Protein AF-H6PVG6-F1 (afdb_monomer_lite)

Structure (mmCIF, N/CA/C/O backbone):
data_AF-H6PVG6-F1
#
_entry.id   AF-H6PVG6-F1
#
loop_
_atom_site.group_PDB
_atom_site.id
_atom_site.type_symbol
_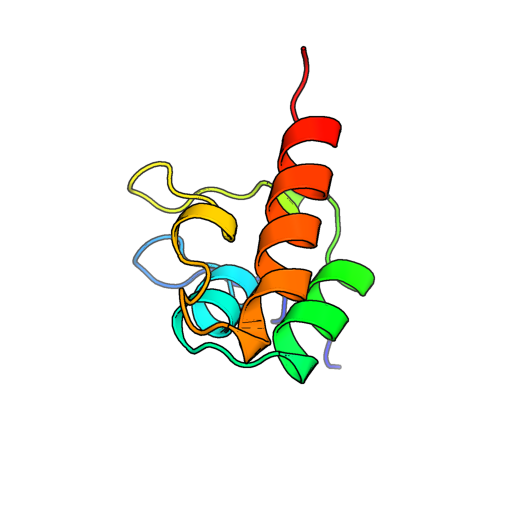atom_site.label_atom_id
_atom_site.label_alt_id
_atom_site.label_comp_id
_atom_site.label_asym_id
_atom_site.label_entity_id
_atom_site.label_seq_id
_atom_site.pdbx_PDB_ins_code
_atom_site.Cartn_x
_atom_site.Cartn_y
_atom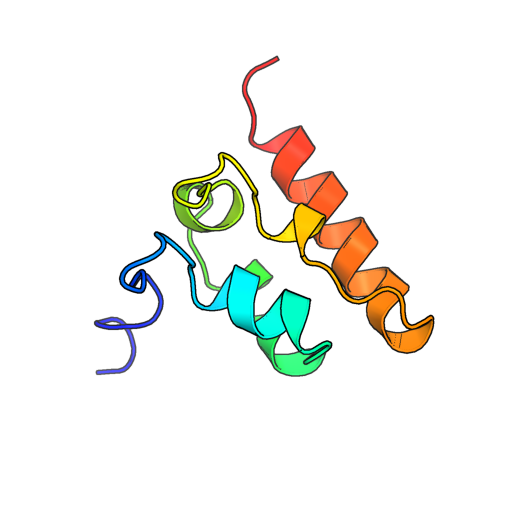_site.Cartn_z
_atom_site.occupancy
_atom_site.B_iso_or_equiv
_atom_site.auth_seq_id
_atom_site.auth_comp_id
_atom_site.auth_asym_id
_atom_site.auth_atom_id
_atom_site.pdbx_PDB_model_num
ATOM 1 N N . MET A 1 1 ? -15.767 -14.728 -7.589 1.00 41.88 1 MET A N 1
ATOM 2 C CA . MET A 1 1 ? -14.860 -15.282 -6.561 1.00 41.88 1 MET A CA 1
ATOM 3 C C . MET A 1 1 ? -13.471 -14.633 -6.669 1.00 41.88 1 MET A C 1
ATOM 5 O O . MET A 1 1 ? -12.498 -15.332 -6.895 1.00 41.88 1 MET A O 1
ATOM 9 N N . PHE A 1 2 ? -13.370 -13.301 -6.558 1.00 50.75 2 PHE A N 1
ATOM 10 C CA . PHE A 1 2 ? -12.078 -12.581 -6.487 1.00 50.75 2 PHE A CA 1
ATOM 11 C C . PHE A 1 2 ? -11.822 -11.981 -5.089 1.00 50.75 2 PHE A C 1
ATOM 13 O O . PHE A 1 2 ? -10.708 -11.562 -4.801 1.00 50.75 2 PHE A O 1
ATOM 20 N N . GLU A 1 3 ? -12.832 -11.973 -4.211 1.00 52.19 3 GLU A N 1
ATOM 21 C CA . GLU A 1 3 ? -12.748 -11.379 -2.869 1.00 52.19 3 GLU A CA 1
ATOM 22 C C . GLU A 1 3 ? -11.891 -12.189 -1.886 1.00 52.19 3 GLU A C 1
ATOM 24 O O . GLU A 1 3 ? -11.303 -11.607 -0.981 1.00 52.19 3 GLU A O 1
ATOM 29 N N . GLU A 1 4 ? -11.752 -13.508 -2.068 1.00 54.72 4 GLU A N 1
ATOM 30 C CA . GLU A 1 4 ? -11.139 -14.371 -1.044 1.00 54.72 4 GLU A CA 1
ATOM 31 C C . GLU A 1 4 ? -9.623 -14.181 -0.852 1.00 54.72 4 GLU A C 1
ATOM 33 O O . GLU A 1 4 ? -9.064 -14.762 0.073 1.00 54.72 4 GLU A O 1
ATOM 38 N N . ASN A 1 5 ? -8.933 -13.373 -1.671 1.00 73.25 5 ASN A N 1
ATOM 39 C CA . ASN A 1 5 ? -7.466 -13.312 -1.613 1.00 73.25 5 ASN A CA 1
ATOM 40 C C . ASN A 1 5 ? -6.840 -11.907 -1.640 1.00 73.25 5 ASN A C 1
ATOM 42 O O . ASN A 1 5 ? -5.629 -11.792 -1.457 1.00 73.25 5 ASN A O 1
ATOM 46 N N . ILE A 1 6 ? -7.609 -10.826 -1.834 1.00 79.62 6 ILE A N 1
ATOM 47 C CA . ILE A 1 6 ? -7.007 -9.477 -1.908 1.00 79.62 6 ILE A CA 1
ATOM 48 C C . ILE A 1 6 ? -6.504 -8.963 -0.550 1.00 79.62 6 ILE A C 1
ATOM 50 O O . ILE A 1 6 ? -5.605 -8.127 -0.497 1.00 79.62 6 ILE A O 1
ATOM 54 N N . ASN A 1 7 ? -7.053 -9.512 0.539 1.00 85.44 7 ASN A N 1
ATOM 55 C CA . ASN A 1 7 ? -6.680 -9.183 1.915 1.00 85.44 7 ASN A CA 1
ATOM 56 C C . ASN A 1 7 ? -5.594 -10.115 2.481 1.00 85.44 7 ASN A C 1
ATOM 58 O O . ASN A 1 7 ? -5.291 -10.055 3.671 1.00 85.44 7 ASN A O 1
ATOM 62 N N . SER A 1 8 ? -5.045 -11.019 1.664 1.00 88.19 8 SER A N 1
ATOM 63 C CA . SER A 1 8 ? -4.008 -11.936 2.124 1.00 88.19 8 SER A CA 1
ATOM 64 C C . SER A 1 8 ? -2.717 -11.195 2.470 1.00 88.19 8 SER A C 1
ATOM 66 O O . SER A 1 8 ? -2.378 -10.157 1.891 1.00 88.19 8 SER A O 1
ATOM 68 N N . ILE A 1 9 ? -1.996 -11.770 3.429 1.00 93.25 9 ILE A N 1
ATOM 69 C CA . ILE A 1 9 ? -0.642 -11.366 3.784 1.00 93.25 9 ILE A CA 1
ATOM 70 C C . ILE A 1 9 ? 0.322 -12.506 3.484 1.00 93.25 9 ILE A C 1
ATOM 72 O O . ILE A 1 9 ? -0.016 -13.683 3.639 1.00 93.25 9 ILE A O 1
ATOM 76 N N . ASP A 1 10 ? 1.528 -12.162 3.048 1.00 93.88 10 ASP A N 1
ATOM 77 C CA . ASP A 1 10 ? 2.597 -13.142 2.899 1.00 93.88 10 ASP A CA 1
ATOM 78 C C . ASP A 1 10 ? 3.250 -13.488 4.254 1.00 93.88 10 ASP A C 1
ATOM 80 O O . ASP A 1 10 ? 2.869 -12.999 5.319 1.00 93.88 10 ASP A O 1
ATOM 84 N N . LYS A 1 11 ? 4.280 -14.342 4.229 1.00 96.81 11 LYS A N 1
ATOM 85 C CA . LYS A 1 11 ? 5.009 -14.769 5.439 1.00 96.81 11 LYS A CA 1
ATOM 86 C C . LYS A 1 11 ? 5.726 -13.636 6.192 1.00 96.81 11 LYS A C 1
ATOM 88 O O . LYS A 1 11 ? 6.191 -13.855 7.308 1.00 96.81 11 LYS A O 1
ATOM 93 N N . PHE A 1 12 ? 5.874 -12.466 5.576 1.00 96.75 12 PHE A N 1
ATOM 94 C CA . PHE A 1 12 ? 6.467 -11.272 6.173 1.00 96.75 12 PHE A CA 1
ATOM 95 C C . PHE A 1 12 ? 5.404 -10.289 6.679 1.00 96.75 12 PHE A C 1
ATOM 97 O O . PHE A 1 12 ? 5.757 -9.215 7.158 1.00 96.75 12 PHE A O 1
ATOM 104 N N . GLY A 1 13 ? 4.120 -10.647 6.585 1.00 96.75 13 GLY A N 1
ATOM 105 C CA . GLY A 1 13 ? 3.015 -9.752 6.903 1.00 96.75 13 GLY A CA 1
ATOM 106 C C . GLY A 1 13 ? 2.736 -8.736 5.796 1.00 96.75 13 GLY A C 1
ATOM 107 O O . GLY A 1 13 ? 1.979 -7.797 6.022 1.00 96.75 13 GLY A O 1
ATOM 108 N N . MET A 1 14 ? 3.331 -8.883 4.604 1.00 97.25 14 MET A N 1
ATOM 109 C CA . MET A 1 14 ? 3.112 -7.921 3.529 1.00 97.25 14 MET A CA 1
ATOM 110 C C . MET A 1 14 ? 1.766 -8.157 2.850 1.00 97.25 14 MET A C 1
ATOM 112 O O . MET A 1 14 ? 1.483 -9.263 2.389 1.00 97.25 14 MET A O 1
ATOM 116 N N . THR A 1 15 ? 0.972 -7.096 2.727 1.00 96.38 15 THR A N 1
ATOM 117 C CA . THR A 1 15 ? -0.271 -7.095 1.946 1.00 96.38 15 THR A CA 1
ATOM 118 C C . THR A 1 15 ? 0.020 -6.950 0.449 1.00 96.38 15 THR A C 1
ATOM 120 O O . THR A 1 15 ? 1.086 -6.471 0.042 1.00 96.38 15 THR A O 1
ATOM 123 N N . LEU A 1 16 ? -0.956 -7.275 -0.404 1.00 95.00 16 LEU A N 1
ATOM 124 C CA . LEU A 1 16 ? -0.848 -7.018 -1.846 1.00 95.00 16 LEU A CA 1
ATOM 125 C C . LEU A 1 16 ? -0.621 -5.534 -2.173 1.00 95.00 16 LEU A C 1
ATOM 127 O O . LEU A 1 16 ? 0.112 -5.224 -3.113 1.00 95.00 16 LEU A O 1
ATOM 131 N N . LEU A 1 17 ? -1.190 -4.616 -1.383 1.00 97.12 17 LEU A N 1
ATOM 132 C CA . LEU A 1 17 ? -0.971 -3.180 -1.552 1.00 97.12 17 LEU A CA 1
ATOM 133 C C . LEU A 1 17 ? 0.488 -2.795 -1.283 1.00 97.12 17 LEU A C 1
ATOM 135 O O . LEU A 1 17 ? 1.065 -2.044 -2.065 1.00 97.12 17 LEU A O 1
ATOM 139 N N . MET A 1 18 ? 1.124 -3.346 -0.244 1.00 97.94 18 MET A N 1
ATOM 140 C CA . MET A 1 18 ? 2.553 -3.112 0.006 1.00 97.94 18 MET A CA 1
ATOM 141 C C . MET A 1 18 ? 3.417 -3.630 -1.145 1.00 97.94 18 MET A C 1
ATOM 143 O O . MET A 1 18 ? 4.358 -2.958 -1.565 1.00 97.94 18 MET A O 1
ATOM 147 N N . LEU A 1 19 ? 3.095 -4.812 -1.679 1.00 96.94 19 LEU A N 1
ATOM 148 C CA . LEU A 1 19 ? 3.823 -5.403 -2.802 1.00 96.94 19 LEU A CA 1
ATOM 149 C C . LEU A 1 19 ? 3.670 -4.572 -4.084 1.00 96.94 19 LEU A C 1
ATOM 151 O O . LEU A 1 19 ? 4.669 -4.329 -4.760 1.00 96.94 19 LEU A O 1
ATOM 155 N N . ALA A 1 20 ? 2.460 -4.104 -4.402 1.00 96.75 20 ALA A N 1
ATOM 156 C CA . ALA A 1 20 ? 2.205 -3.235 -5.552 1.00 96.75 20 ALA A CA 1
ATOM 157 C C . ALA A 1 20 ? 2.947 -1.895 -5.424 1.00 96.75 20 ALA A C 1
ATOM 159 O O . ALA A 1 20 ? 3.627 -1.478 -6.365 1.00 96.75 20 ALA A O 1
ATOM 160 N N . SER A 1 21 ? 2.904 -1.283 -4.235 1.00 97.88 21 SER A N 1
ATOM 161 C CA . SER A 1 21 ? 3.608 -0.033 -3.934 1.00 97.88 21 SER A CA 1
ATOM 162 C C . SER A 1 21 ? 5.123 -0.167 -4.040 1.00 97.88 21 SER A C 1
ATOM 164 O O . SER A 1 21 ? 5.760 0.678 -4.660 1.00 97.88 21 SER A O 1
ATOM 166 N N . LYS A 1 22 ? 5.690 -1.273 -3.542 1.00 98.06 22 LYS A N 1
ATOM 167 C CA . LYS A 1 22 ? 7.123 -1.599 -3.655 1.00 98.06 22 LYS A CA 1
ATOM 168 C C . LYS A 1 22 ? 7.600 -1.792 -5.091 1.00 98.06 22 LYS A C 1
ATOM 170 O O . LYS A 1 22 ? 8.789 -1.668 -5.368 1.00 98.06 22 LYS A O 1
ATOM 175 N N . LYS A 1 23 ? 6.700 -2.203 -5.983 1.00 97.25 23 LYS A N 1
ATOM 176 C CA . LYS A 1 23 ? 6.997 -2.489 -7.391 1.00 97.25 23 LYS A CA 1
ATOM 177 C C . LYS A 1 23 ? 6.662 -1.324 -8.323 1.00 97.25 23 LYS A C 1
ATOM 179 O O . LYS A 1 23 ? 6.841 -1.481 -9.527 1.00 97.25 23 LYS A O 1
ATOM 184 N N . GLY A 1 24 ? 6.140 -0.216 -7.797 1.00 97.69 24 GLY A N 1
ATOM 185 C CA . GLY A 1 24 ? 5.761 0.946 -8.598 1.00 97.69 24 GLY A CA 1
ATOM 186 C C . GLY A 1 24 ? 4.567 0.702 -9.528 1.00 97.69 24 GLY A C 1
ATOM 187 O O . GLY A 1 24 ? 4.427 1.380 -10.545 1.00 97.69 24 GLY A O 1
ATOM 188 N N . ILE A 1 25 ? 3.694 -0.272 -9.232 1.00 97.81 25 ILE A N 1
ATOM 189 C CA . ILE A 1 25 ? 2.582 -0.643 -10.125 1.00 97.81 25 ILE A CA 1
ATOM 190 C C . ILE A 1 25 ? 1.385 0.291 -9.892 1.00 97.81 25 ILE A C 1
ATOM 192 O O . ILE A 1 25 ? 0.437 -0.052 -9.189 1.00 97.81 25 ILE A O 1
ATOM 196 N N . ILE A 1 26 ? 1.425 1.473 -10.517 1.00 98.06 26 ILE A N 1
ATOM 197 C CA . ILE A 1 26 ? 0.469 2.580 -10.309 1.00 98.06 26 ILE A CA 1
ATOM 198 C C . ILE A 1 26 ? -0.993 2.126 -10.389 1.00 98.06 26 ILE A C 1
ATOM 200 O O . ILE A 1 26 ? -1.761 2.349 -9.456 1.00 98.06 26 ILE A O 1
ATOM 204 N N . ALA A 1 27 ? -1.380 1.475 -11.492 1.00 97.38 27 ALA A N 1
ATOM 205 C CA . ALA A 1 27 ? -2.775 1.111 -11.742 1.00 97.38 27 ALA A CA 1
ATOM 206 C C . ALA A 1 27 ? -3.337 0.177 -10.656 1.00 97.38 27 ALA A C 1
ATOM 208 O O . ALA A 1 27 ? -4.422 0.422 -10.134 1.00 97.38 27 ALA A O 1
ATOM 209 N N . VAL A 1 28 ? -2.560 -0.840 -10.273 1.00 95.69 28 VAL A N 1
ATOM 210 C CA . VAL A 1 28 ? -2.951 -1.820 -9.251 1.00 95.69 28 VAL A CA 1
ATOM 211 C C . VAL A 1 28 ? -2.993 -1.176 -7.867 1.00 95.69 28 VAL A C 1
ATOM 213 O O . VAL A 1 28 ? -3.944 -1.397 -7.123 1.00 95.69 28 VAL A O 1
ATOM 216 N N . SER A 1 29 ? -2.014 -0.336 -7.520 1.00 97.56 29 SER A N 1
ATOM 217 C CA . SER A 1 29 ? -2.024 0.375 -6.239 1.00 97.56 29 SER A CA 1
ATOM 218 C C . SER A 1 29 ? -3.241 1.294 -6.103 1.00 97.56 29 SER A C 1
ATOM 220 O O . SER A 1 29 ? -3.894 1.277 -5.064 1.00 97.56 29 SER A O 1
ATOM 222 N N . LEU A 1 30 ? -3.597 2.052 -7.146 1.00 97.62 30 LEU A N 1
ATOM 223 C CA . LEU A 1 30 ? -4.788 2.911 -7.133 1.00 97.62 30 LEU A CA 1
ATOM 224 C C . LEU A 1 30 ? -6.090 2.112 -7.036 1.00 97.62 30 LEU A C 1
ATOM 226 O O . LEU A 1 30 ? -7.025 2.544 -6.361 1.00 97.62 30 LEU A O 1
ATOM 230 N N . GLU A 1 31 ? -6.171 0.967 -7.710 1.00 95.56 31 GLU A N 1
ATOM 231 C CA . GLU A 1 31 ? -7.321 0.068 -7.617 1.00 95.56 31 GLU A CA 1
ATOM 232 C C . GLU A 1 31 ? -7.461 -0.499 -6.198 1.00 95.56 31 GLU A C 1
ATOM 234 O O . GLU A 1 31 ? -8.529 -0.404 -5.593 1.00 95.56 31 GLU A O 1
ATOM 239 N N . PHE A 1 32 ? -6.367 -0.979 -5.606 1.00 95.69 32 PHE A N 1
ATOM 240 C CA . PHE A 1 32 ? -6.358 -1.479 -4.234 1.00 95.69 32 PHE A CA 1
ATOM 241 C C . PHE A 1 32 ? -6.690 -0.405 -3.201 1.00 95.69 32 PHE A C 1
ATOM 243 O O . PHE A 1 32 ? -7.466 -0.685 -2.296 1.00 95.69 32 PHE A O 1
ATOM 250 N N . ILE A 1 33 ? -6.205 0.831 -3.346 1.00 95.81 33 ILE A N 1
ATOM 251 C CA . ILE A 1 33 ? -6.565 1.930 -2.431 1.00 95.81 33 ILE A CA 1
ATOM 252 C C . ILE A 1 33 ? -8.082 2.197 -2.422 1.00 95.81 33 ILE A C 1
ATOM 254 O O . ILE A 1 33 ? -8.621 2.634 -1.406 1.00 95.81 33 ILE A O 1
ATOM 258 N N . LYS A 1 34 ? -8.780 1.944 -3.537 1.00 94.12 34 LYS A N 1
ATOM 259 C CA . LYS A 1 34 ? -10.236 2.132 -3.650 1.00 94.12 34 LYS A CA 1
ATOM 260 C C . LYS A 1 34 ? -11.039 0.938 -3.136 1.00 94.12 34 LYS A C 1
ATOM 262 O O . LYS A 1 34 ? -12.130 1.141 -2.614 1.00 94.12 34 LYS A O 1
ATOM 267 N N . LEU A 1 35 ? -10.542 -0.279 -3.356 1.00 93.00 35 LEU A N 1
ATOM 268 C CA . LEU A 1 35 ? -11.273 -1.517 -3.073 1.00 93.00 35 LEU A CA 1
ATOM 269 C C . LEU A 1 35 ? -11.016 -2.073 -1.672 1.00 93.00 35 LEU A C 1
ATOM 271 O O . LEU A 1 35 ? -11.897 -2.718 -1.108 1.00 93.00 35 LEU A O 1
ATOM 275 N N . LEU A 1 36 ? -9.814 -1.876 -1.130 1.00 92.94 36 LEU A N 1
ATOM 276 C CA . LEU A 1 36 ? -9.443 -2.447 0.157 1.00 92.94 36 LEU A CA 1
ATOM 277 C C . LEU A 1 36 ? -10.147 -1.717 1.308 1.00 92.94 36 LEU A C 1
ATOM 279 O O . LEU A 1 36 ? -10.284 -0.490 1.276 1.00 92.94 36 LEU A O 1
ATOM 283 N N . PRO A 1 37 ? -10.553 -2.450 2.356 1.00 92.81 37 PRO A N 1
ATOM 284 C CA . PRO A 1 37 ? -11.106 -1.829 3.547 1.00 92.81 37 PRO A CA 1
ATOM 285 C C . PRO A 1 37 ? -10.010 -1.048 4.303 1.00 92.81 37 PRO A C 1
ATOM 287 O O . PRO A 1 37 ? -8.820 -1.359 4.153 1.00 92.81 37 PRO A O 1
ATOM 290 N N . PRO A 1 38 ? -10.375 -0.039 5.120 1.00 94.19 38 PRO A N 1
ATOM 291 C CA . PRO A 1 38 ? -9.419 0.823 5.819 1.00 94.19 38 PRO A CA 1
ATOM 292 C C . PRO A 1 38 ? -8.332 0.069 6.590 1.00 94.19 38 PRO A C 1
ATOM 294 O O . PRO A 1 38 ? -7.166 0.456 6.536 1.00 94.19 38 PRO A O 1
ATOM 297 N N . GLU A 1 39 ? -8.685 -1.043 7.233 1.00 94.12 39 GLU A N 1
ATOM 298 C CA . GLU A 1 39 ? -7.782 -1.877 8.030 1.00 94.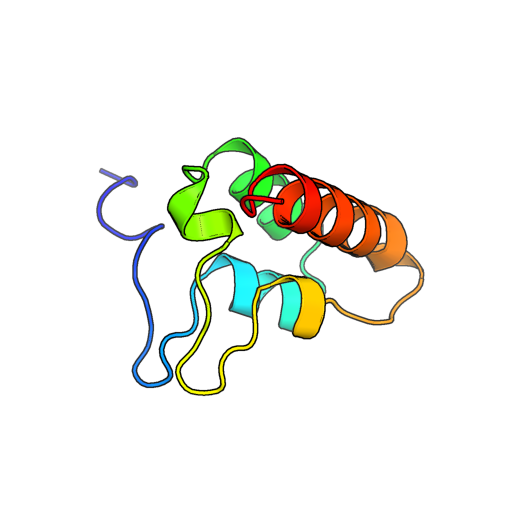12 39 GLU A CA 1
ATOM 299 C C . GLU A 1 39 ? -6.634 -2.446 7.189 1.00 94.12 39 GLU A C 1
ATOM 301 O O . GLU A 1 39 ? -5.516 -2.588 7.678 1.00 94.12 39 GLU A O 1
ATOM 306 N N . MET A 1 40 ? -6.878 -2.725 5.907 1.00 95.12 40 MET A N 1
ATOM 307 C CA . MET A 1 40 ? -5.852 -3.217 4.987 1.00 95.12 40 MET A CA 1
ATOM 308 C C . MET A 1 40 ? -4.983 -2.089 4.425 1.00 95.12 40 MET A C 1
ATOM 310 O O . MET A 1 40 ? -3.827 -2.332 4.075 1.00 95.12 40 MET A O 1
ATOM 314 N N . ILE A 1 41 ? -5.501 -0.856 4.375 1.00 96.44 41 ILE A N 1
ATOM 315 C CA . ILE A 1 41 ? -4.722 0.333 4.006 1.00 96.44 41 ILE A CA 1
ATOM 316 C C . ILE A 1 41 ? -3.716 0.680 5.108 1.00 96.44 41 ILE A C 1
ATOM 318 O O . ILE A 1 41 ? -2.576 1.009 4.786 1.00 96.44 41 ILE A O 1
ATOM 322 N N . ILE A 1 42 ? -4.103 0.576 6.386 1.00 97.25 42 ILE A N 1
ATOM 323 C CA . ILE A 1 42 ? -3.223 0.838 7.546 1.00 97.25 42 ILE A CA 1
ATOM 324 C C . ILE A 1 42 ? -2.521 -0.408 8.097 1.00 97.25 42 ILE A C 1
ATOM 326 O O . ILE A 1 42 ? -1.821 -0.325 9.104 1.00 97.25 42 ILE A O 1
ATOM 330 N N . SER A 1 43 ? -2.711 -1.568 7.468 1.00 96.12 43 SER A N 1
ATOM 331 C CA . SER A 1 43 ? -2.030 -2.793 7.880 1.00 96.12 43 SER A CA 1
ATOM 332 C C . SER A 1 43 ? -0.516 -2.586 7.822 1.00 96.12 43 SER A C 1
ATOM 334 O O . SER A 1 43 ? 0.002 -1.999 6.866 1.00 96.12 43 SER A O 1
ATOM 336 N N . ALA A 1 44 ? 0.177 -3.056 8.856 1.00 97.31 44 ALA A N 1
ATOM 337 C CA . ALA A 1 44 ? 1.624 -3.015 8.959 1.00 97.31 44 ALA A CA 1
ATOM 338 C C . ALA A 1 44 ? 2.196 -4.432 8.840 1.00 97.31 44 ALA A C 1
ATOM 340 O O . ALA A 1 44 ? 1.612 -5.389 9.352 1.00 97.31 44 ALA A O 1
ATOM 341 N N . ASP A 1 45 ? 3.336 -4.554 8.164 1.00 97.94 45 ASP A N 1
ATOM 342 C CA . ASP A 1 45 ? 4.074 -5.810 8.059 1.00 97.94 45 ASP A CA 1
ATOM 343 C C . ASP A 1 45 ? 4.737 -6.190 9.399 1.00 97.94 45 ASP A C 1
ATOM 345 O O . ASP A 1 45 ? 4.648 -5.475 10.403 1.00 97.94 45 ASP A O 1
ATOM 349 N N . ASN A 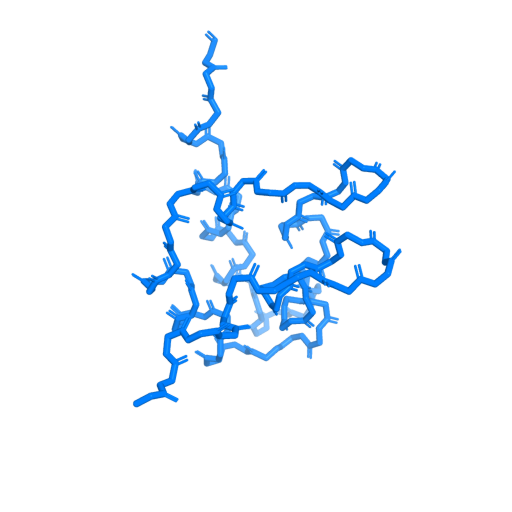1 46 ? 5.475 -7.302 9.417 1.00 98.25 46 ASN A N 1
ATOM 350 C CA . ASN A 1 46 ? 6.176 -7.768 10.619 1.00 98.25 46 ASN A CA 1
ATOM 351 C C . ASN A 1 46 ? 7.261 -6.795 11.132 1.00 98.25 46 ASN A C 1
ATOM 353 O O . ASN A 1 46 ? 7.768 -6.983 12.237 1.00 98.25 46 ASN A O 1
ATOM 357 N N . ASN A 1 47 ? 7.631 -5.776 10.351 1.00 97.94 47 ASN A N 1
ATOM 358 C CA . ASN A 1 47 ? 8.578 -4.727 10.726 1.00 97.94 47 ASN A CA 1
ATOM 359 C C . ASN A 1 47 ? 7.880 -3.423 11.149 1.00 97.94 47 ASN A C 1
ATOM 361 O O . ASN A 1 47 ? 8.560 -2.437 11.429 1.00 97.94 47 ASN A O 1
ATOM 365 N N . GLY A 1 48 ? 6.545 -3.388 11.173 1.00 97.25 48 GLY A N 1
ATOM 366 C CA . GLY A 1 48 ? 5.774 -2.176 11.441 1.00 97.25 48 GLY A CA 1
ATOM 367 C C . GLY A 1 48 ? 5.665 -1.230 10.239 1.00 97.25 48 GLY A C 1
ATOM 368 O O . GLY A 1 48 ? 5.248 -0.085 10.404 1.00 97.25 48 GLY A O 1
ATOM 369 N N . ASN A 1 49 ? 6.032 -1.670 9.032 1.00 97.88 49 ASN A N 1
ATOM 370 C CA . ASN A 1 49 ? 5.955 -0.858 7.824 1.00 97.88 49 ASN A CA 1
ATOM 371 C C . ASN A 1 49 ? 4.590 -0.990 7.159 1.00 97.88 49 ASN A C 1
ATOM 373 O O . ASN A 1 49 ? 4.111 -2.088 6.886 1.00 97.88 49 ASN A O 1
ATOM 377 N N . MET A 1 50 ? 4.005 0.152 6.825 1.00 97.69 50 MET A N 1
ATOM 378 C CA . MET A 1 50 ? 2.773 0.251 6.053 1.00 97.69 50 MET A CA 1
ATOM 379 C C . MET A 1 50 ? 3.074 0.428 4.553 1.00 97.69 50 MET A C 1
ATOM 381 O O . MET A 1 50 ? 4.218 0.636 4.147 1.00 97.69 50 MET A O 1
ATOM 385 N N . ALA A 1 51 ? 2.046 0.395 3.698 1.00 97.75 51 ALA A N 1
ATOM 386 C CA . ALA A 1 51 ? 2.229 0.528 2.247 1.00 97.75 51 ALA A CA 1
ATOM 387 C C . ALA A 1 51 ? 2.971 1.806 1.796 1.00 97.75 51 ALA A C 1
ATOM 389 O O . ALA A 1 51 ? 3.756 1.722 0.851 1.00 97.75 51 ALA A O 1
ATOM 390 N N . ALA A 1 52 ? 2.791 2.958 2.463 1.00 97.44 52 ALA A N 1
ATOM 391 C CA . ALA A 1 52 ? 3.547 4.169 2.133 1.00 97.44 52 ALA A CA 1
ATOM 392 C C . ALA A 1 52 ? 5.058 4.022 2.379 1.00 97.44 52 ALA A C 1
ATOM 394 O O . ALA A 1 52 ? 5.840 4.589 1.620 1.00 97.44 52 ALA A O 1
ATOM 395 N N . SER A 1 53 ? 5.484 3.229 3.373 1.00 97.31 53 SER A N 1
ATOM 396 C CA . SER A 1 53 ? 6.908 2.971 3.660 1.00 97.31 53 SER A CA 1
ATOM 397 C C . SER A 1 53 ? 7.621 2.252 2.513 1.00 97.31 53 SER A C 1
ATOM 399 O O . SER A 1 53 ? 8.839 2.343 2.383 1.00 97.31 53 SER A O 1
ATOM 401 N N . TYR A 1 54 ? 6.865 1.532 1.682 1.00 97.19 54 TYR A N 1
ATOM 402 C CA . TYR A 1 54 ? 7.374 0.812 0.519 1.00 97.19 54 TYR A CA 1
ATOM 403 C C . TYR A 1 54 ? 7.125 1.530 -0.805 1.00 97.19 54 TYR A C 1
ATOM 405 O O . TYR A 1 54 ? 7.542 1.008 -1.834 1.00 97.19 54 TYR A O 1
ATOM 413 N N . ALA A 1 55 ? 6.432 2.671 -0.812 1.00 95.94 55 ALA A N 1
ATOM 414 C CA . ALA A 1 55 ? 6.046 3.340 -2.045 1.00 95.94 55 ALA A CA 1
ATOM 415 C C . ALA A 1 55 ? 7.267 3.673 -2.909 1.00 95.94 55 ALA A C 1
ATOM 417 O O . ALA A 1 55 ? 8.234 4.272 -2.433 1.00 95.94 55 ALA A O 1
ATOM 418 N N . ASP A 1 56 ? 7.192 3.289 -4.184 1.00 96.31 56 ASP A N 1
ATOM 419 C CA . ASP A 1 56 ? 8.241 3.563 -5.154 1.00 96.31 56 ASP A CA 1
ATOM 420 C C . ASP A 1 56 ? 8.585 5.066 -5.185 1.00 96.31 56 ASP A C 1
ATOM 422 O O . ASP A 1 56 ? 7.737 5.956 -5.027 1.00 96.31 56 ASP A O 1
ATOM 426 N N . THR A 1 57 ? 9.874 5.350 -5.335 1.00 95.56 57 THR A N 1
ATOM 427 C CA . THR A 1 57 ? 10.411 6.710 -5.348 1.00 95.56 57 THR A CA 1
ATOM 428 C C . THR A 1 57 ? 10.421 7.338 -6.737 1.00 95.56 57 THR A C 1
ATOM 430 O O . THR A 1 57 ? 10.687 8.537 -6.835 1.00 95.56 57 THR A O 1
ATOM 433 N N . ASP A 1 58 ? 10.122 6.575 -7.795 1.00 96.69 58 ASP A N 1
ATOM 434 C CA . ASP A 1 58 ? 9.968 7.102 -9.149 1.00 96.69 58 ASP A CA 1
A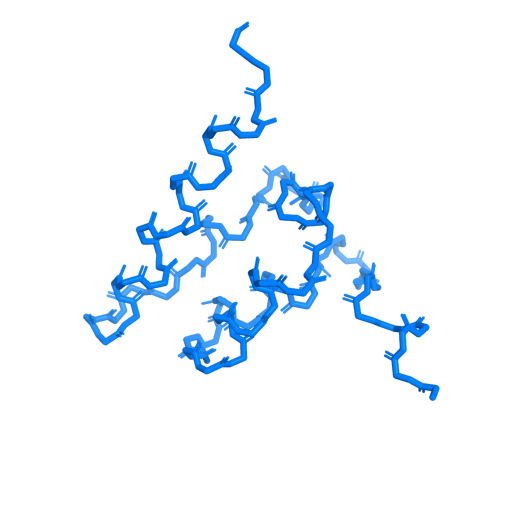TOM 435 C C . ASP A 1 58 ? 8.948 8.249 -9.165 1.00 96.69 58 ASP A C 1
ATOM 437 O O . ASP A 1 58 ? 7.906 8.225 -8.501 1.00 96.69 58 ASP A O 1
ATOM 441 N N . LYS A 1 59 ? 9.255 9.283 -9.947 1.00 96.12 59 LYS A N 1
ATOM 442 C CA . LYS A 1 59 ? 8.395 10.452 -10.107 1.00 96.12 59 LYS A CA 1
ATOM 443 C C . LYS A 1 59 ? 6.998 10.072 -10.610 1.00 96.12 59 LYS A C 1
ATOM 445 O O . LYS A 1 59 ? 6.030 10.705 -10.200 1.00 96.12 59 LYS A O 1
ATOM 450 N N . ALA A 1 60 ? 6.881 9.054 -11.460 1.00 96.38 60 ALA A N 1
ATOM 451 C CA . ALA A 1 60 ? 5.601 8.566 -11.963 1.00 96.38 60 ALA A CA 1
ATOM 452 C C . ALA A 1 60 ? 4.711 7.981 -10.852 1.00 96.38 60 ALA A C 1
ATOM 454 O O . ALA A 1 60 ? 3.492 8.001 -10.983 1.00 96.38 60 ALA A O 1
ATOM 455 N N . PHE A 1 61 ? 5.296 7.508 -9.746 1.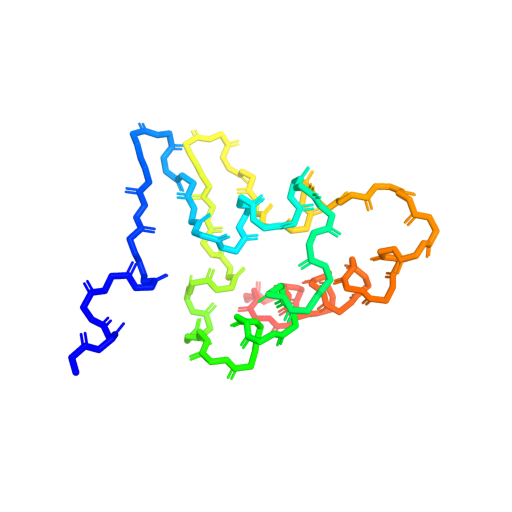00 98.06 61 PHE A N 1
ATOM 456 C CA . PHE A 1 61 ? 4.567 6.928 -8.614 1.00 98.06 61 PHE A CA 1
ATOM 457 C C . PHE A 1 61 ? 4.218 7.954 -7.518 1.00 98.06 61 PHE A C 1
ATOM 459 O O . PHE A 1 61 ? 3.585 7.607 -6.520 1.00 98.06 61 PHE A O 1
ATOM 466 N N . ALA A 1 62 ? 4.606 9.225 -7.687 1.00 97.38 62 ALA A N 1
ATOM 467 C CA . ALA A 1 62 ? 4.445 10.261 -6.664 1.00 97.38 62 ALA A CA 1
ATOM 468 C C . ALA A 1 62 ? 2.990 10.430 -6.195 1.00 97.38 62 ALA A C 1
ATOM 470 O O . ALA A 1 62 ? 2.753 10.467 -4.991 1.00 97.38 62 ALA A O 1
ATOM 471 N N . GLU A 1 63 ? 2.027 10.435 -7.123 1.00 97.44 63 GLU A N 1
ATOM 472 C CA . GLU A 1 63 ? 0.594 10.547 -6.809 1.00 97.44 63 GLU A CA 1
ATOM 473 C C . GLU A 1 63 ? 0.123 9.424 -5.875 1.00 97.44 63 GLU A C 1
ATOM 475 O O . GLU A 1 63 ? -0.559 9.663 -4.880 1.00 97.44 63 GLU A O 1
ATOM 480 N N . VAL A 1 64 ? 0.527 8.184 -6.160 1.00 98.31 64 VAL A N 1
ATOM 481 C CA . VAL A 1 64 ? 0.138 7.024 -5.350 1.00 98.31 64 VAL A CA 1
ATOM 482 C C . VAL A 1 64 ? 0.764 7.099 -3.962 1.00 98.31 64 VAL A C 1
ATOM 484 O O . VAL A 1 64 ? 0.102 6.802 -2.968 1.00 98.31 64 VAL A O 1
ATOM 487 N N . ARG A 1 65 ? 2.033 7.509 -3.878 1.00 97.94 65 ARG A N 1
ATOM 488 C CA . ARG A 1 65 ? 2.730 7.695 -2.602 1.00 97.94 65 ARG A CA 1
ATOM 489 C C . ARG A 1 65 ? 2.037 8.742 -1.731 1.00 97.94 65 ARG A C 1
ATOM 491 O O . ARG A 1 65 ? 1.808 8.475 -0.555 1.00 97.94 65 ARG A O 1
ATOM 498 N N . GLU A 1 66 ? 1.704 9.896 -2.299 1.00 97.88 66 GLU A N 1
ATOM 499 C CA . GLU A 1 66 ? 1.017 10.983 -1.590 1.00 97.88 66 GLU A CA 1
ATOM 500 C C . GLU A 1 66 ? -0.361 10.532 -1.093 1.00 97.88 66 GLU A C 1
ATOM 502 O O . GLU A 1 66 ? -0.676 10.692 0.087 1.00 97.88 66 GLU A O 1
ATOM 507 N N . LEU A 1 67 ? -1.135 9.855 -1.946 1.00 98.19 67 LEU A N 1
ATOM 508 C CA . LEU A 1 67 ? -2.442 9.314 -1.577 1.00 98.19 67 LEU A CA 1
ATOM 509 C C . LEU A 1 67 ? -2.353 8.279 -0.443 1.00 98.19 67 LEU A C 1
ATOM 511 O O . LEU A 1 67 ? -3.195 8.270 0.456 1.00 98.19 67 LEU A O 1
ATOM 515 N N . LEU A 1 68 ? -1.345 7.400 -0.464 1.00 97.94 68 LEU A N 1
ATOM 516 C CA . LEU A 1 68 ? -1.127 6.426 0.609 1.00 97.94 68 LEU A CA 1
ATOM 517 C C . LEU A 1 68 ? -0.808 7.108 1.937 1.00 97.94 68 LEU A C 1
ATOM 519 O O . LEU A 1 68 ? -1.379 6.728 2.957 1.00 97.94 68 LEU A O 1
ATOM 523 N N . GLN A 1 69 ? 0.072 8.111 1.924 1.00 97.56 69 GLN A N 1
ATOM 524 C CA . GLN A 1 69 ? 0.431 8.875 3.119 1.00 97.56 69 GLN A CA 1
ATOM 525 C C . GLN A 1 69 ? -0.792 9.574 3.715 1.00 97.56 69 GLN A C 1
ATOM 527 O O . GLN A 1 69 ? -1.046 9.439 4.910 1.00 97.56 69 GLN A O 1
ATOM 532 N N . GLU A 1 70 ? -1.585 10.246 2.877 1.00 97.44 70 GLU A N 1
ATOM 533 C CA . GLU A 1 70 ? -2.815 10.919 3.294 1.00 97.44 70 GLU A CA 1
ATOM 534 C C . GLU A 1 70 ? -3.813 9.928 3.910 1.00 97.44 70 GLU A C 1
ATOM 536 O O . GLU A 1 70 ? -4.292 10.125 5.028 1.00 97.44 70 GLU A O 1
ATOM 541 N N . LYS A 1 71 ? -4.113 8.826 3.210 1.00 96.38 71 LYS A N 1
ATOM 542 C CA . LYS A 1 71 ? -5.059 7.814 3.697 1.00 96.38 71 LYS A CA 1
ATOM 543 C C . LYS A 1 71 ? -4.606 7.204 5.015 1.00 96.38 71 LYS A C 1
ATOM 545 O O . LYS A 1 71 ? -5.417 7.083 5.926 1.00 96.38 71 LYS A O 1
ATOM 550 N N . GLN A 1 72 ? -3.337 6.822 5.125 1.00 95.94 72 GLN A N 1
ATOM 551 C CA . GLN A 1 72 ? -2.820 6.176 6.329 1.00 95.94 72 GLN A CA 1
ATOM 552 C C . GLN A 1 72 ? -2.795 7.136 7.515 1.00 95.94 72 GLN A C 1
ATOM 554 O O . GLN A 1 72 ? -3.195 6.747 8.606 1.00 95.94 72 GLN A O 1
ATOM 559 N N . GLN A 1 73 ? -2.424 8.400 7.303 1.00 96.00 73 GLN A N 1
ATOM 560 C CA . GLN A 1 73 ? -2.476 9.415 8.351 1.00 96.00 73 GLN A CA 1
ATOM 561 C C . GLN A 1 73 ? -3.908 9.669 8.838 1.00 96.00 73 GLN A C 1
ATOM 563 O O . GLN A 1 73 ? -4.132 9.742 10.041 1.00 96.00 73 GLN A O 1
ATOM 568 N N . ASN A 1 74 ? -4.876 9.761 7.923 1.00 95.69 74 ASN A N 1
ATOM 569 C CA . ASN A 1 74 ? -6.275 10.047 8.259 1.00 95.69 74 ASN A CA 1
ATOM 570 C C . ASN A 1 74 ? -7.000 8.881 8.948 1.00 95.69 74 ASN A C 1
ATOM 572 O O . ASN A 1 74 ? -8.014 9.094 9.609 1.00 95.69 74 ASN A O 1
ATOM 576 N N . LEU A 1 75 ? -6.530 7.650 8.743 1.00 94.62 75 LEU A N 1
ATOM 577 C CA . LEU A 1 75 ? -7.133 6.442 9.307 1.00 94.62 75 LEU A CA 1
ATOM 578 C C . LEU A 1 75 ? -6.526 6.039 10.656 1.00 94.62 75 LEU A C 1
ATOM 580 O O . LEU A 1 75 ? -7.134 5.251 11.380 1.00 94.62 75 LEU A O 1
ATOM 584 N N . LEU A 1 76 ? -5.346 6.557 11.002 1.00 89.56 76 LEU A N 1
ATOM 585 C CA . LEU A 1 76 ? -4.757 6.345 12.318 1.00 89.56 76 LEU A CA 1
ATOM 586 C C . LEU A 1 76 ? -5.447 7.244 13.358 1.00 89.56 76 LEU A C 1
ATOM 588 O O . LEU A 1 76 ? -5.682 8.422 13.089 1.00 89.56 76 LEU A O 1
ATOM 592 N N . PRO A 1 77 ? -5.767 6.723 14.555 1.00 75.06 77 PRO A N 1
ATOM 593 C CA . PRO A 1 77 ? -6.290 7.552 15.632 1.00 75.06 77 PRO A CA 1
ATOM 594 C C . PRO A 1 77 ? -5.229 8.574 16.068 1.00 75.06 77 PRO A C 1
ATOM 596 O O . PRO A 1 77 ? -4.082 8.205 16.325 1.00 75.06 77 PRO A O 1
ATOM 599 N N . THR A 1 78 ? -5.627 9.848 16.123 1.00 59.75 78 THR A N 1
ATOM 600 C CA . THR A 1 78 ? -4.832 10.971 16.655 1.00 59.75 78 THR A CA 1
ATOM 601 C C . THR A 1 78 ? -4.674 10.913 18.163 1.00 59.75 78 THR A C 1
ATOM 603 O O . THR A 1 78 ? -5.693 10.610 18.827 1.00 59.75 78 THR A O 1
#

Sequence (78 aa):
MFEENINSIDKFGMTLLMLASKKGIIAVSLEFIKLLPPEMIISADNNGNMAASYADTDKAFAEVRELLQEKQQNLLPT

pLDDT: mean 92.58, std 11.66, range [41.88, 98.31]

Organism: Rickettsia philipii (strain 364D) (NCBI:txid481009)

Secondary structure (DSSP, 8-state):
--GGGTT-B-TT--BHHHHHHHTT-HHHHHHHHHHS-HHHHS---TTS--GGGG---SGGGHHHHHHHHHHHHHHS--

Foldseek 3Di:
DPPPQQLDADPQRDGPLLVCQLVLVQVVNVVCVVPPDLCSLQRATNVRDGSLNNGDPDPSRVVSSVSSVVSNVVSDDD

Radius of gyration: 11.62 Å; chains: 1; bounding box: 25×26×29 Å